Protein AF-A0AAV4C1J0-F1 (afdb_monomer_lite)

Organism: NCBI:txid259542

Secondary structure (DSSP, 8-state):
------------GGGS-GGG--SEEEEETTEEEEEEE---S-----HHHHHHHHHHHH--BTTBPPEEEEE-STT--EEEEE--TT--SSTTS---

InterPro domains:
  IPR000719 Protein kinase domain [PS50011] (1-96)
  IPR001245 Serine-threonine/tyrosine-protein kinase, catalytic domain [PF07714] (30-90)
  IPR011009 Protein kinase-like domain superfamily [SSF56112] (26-90)
  IPR050401 Cyclic nucleotide synthase [PTHR11920] (16-90)

Radius of gyration: 15.92 Å; chains: 1; bounding box: 29×32×57 Å

Structure (mmCIF, N/CA/C/O backbone):
data_AF-A0AAV4C1J0-F1
#
_entry.id   AF-A0AAV4C1J0-F1
#
loop_
_atom_site.group_PDB
_atom_site.id
_atom_site.type_symbol
_atom_site.label_atom_id
_atom_site.label_alt_id
_atom_site.label_comp_id
_atom_site.label_asym_id
_atom_site.label_entity_id
_atom_site.label_seq_id
_atom_site.pdbx_PDB_ins_code
_atom_site.Cartn_x
_atom_site.Cartn_y
_atom_site.Cartn_z
_atom_site.occupancy
_atom_site.B_iso_or_equiv
_atom_site.auth_seq_id
_atom_site.auth_comp_id
_atom_site.auth_asym_id
_atom_site.auth_atom_id
_atom_site.pdbx_PDB_model_num
ATOM 1 N N . MET A 1 1 ? 12.212 0.190 -40.215 1.00 34.97 1 MET A N 1
ATOM 2 C CA . MET A 1 1 ? 11.151 0.782 -39.370 1.00 34.97 1 MET A CA 1
ATOM 3 C C . MET A 1 1 ? 10.825 -0.201 -38.256 1.00 34.97 1 MET A C 1
ATOM 5 O O . MET A 1 1 ? 10.272 -1.257 -38.526 1.00 34.97 1 MET A O 1
ATOM 9 N N . HIS A 1 2 ? 11.267 0.108 -37.037 1.00 31.58 2 HIS A N 1
ATOM 10 C CA . HIS A 1 2 ? 11.024 -0.681 -35.827 1.00 31.58 2 HIS A CA 1
ATOM 11 C C . HIS A 1 2 ? 9.530 -0.637 -35.468 1.00 31.58 2 HIS A C 1
ATOM 13 O O . HIS A 1 2 ? 8.994 0.440 -35.219 1.00 31.58 2 HIS A O 1
ATOM 19 N N . ARG A 1 3 ? 8.863 -1.792 -35.395 1.00 33.03 3 ARG A N 1
ATOM 20 C CA . ARG A 1 3 ? 7.654 -1.964 -34.578 1.00 33.03 3 ARG A CA 1
ATOM 21 C C . ARG A 1 3 ? 8.042 -2.861 -33.412 1.00 33.03 3 ARG A C 1
ATOM 23 O O . ARG A 1 3 ? 8.017 -4.081 -33.524 1.00 33.03 3 ARG A O 1
ATOM 30 N N . SER A 1 4 ? 8.473 -2.238 -32.320 1.00 35.53 4 SER A N 1
ATOM 31 C CA . SER A 1 4 ? 8.626 -2.916 -31.037 1.00 35.53 4 SER A CA 1
ATOM 32 C C . SER A 1 4 ? 7.225 -3.267 -30.541 1.00 35.53 4 SER A C 1
ATOM 34 O O . SER A 1 4 ? 6.501 -2.407 -30.049 1.00 35.53 4 SER A O 1
ATOM 36 N N . SER A 1 5 ? 6.812 -4.514 -30.760 1.00 36.88 5 SER A N 1
ATOM 37 C CA . SER A 1 5 ? 5.588 -5.059 -30.184 1.00 36.88 5 SER A CA 1
ATOM 38 C C . SER A 1 5 ? 5.789 -5.215 -28.683 1.00 36.88 5 SER A C 1
ATOM 40 O O . SER A 1 5 ? 6.647 -5.975 -28.238 1.00 36.88 5 SER A O 1
ATOM 42 N N . SER A 1 6 ? 5.005 -4.465 -27.916 1.00 47.75 6 SER A N 1
ATOM 43 C CA . SER A 1 6 ? 4.906 -4.550 -26.466 1.00 47.75 6 SER A CA 1
ATOM 44 C C . SER A 1 6 ? 4.583 -5.982 -26.035 1.00 47.75 6 SER A C 1
ATOM 46 O O . SER A 1 6 ? 3.443 -6.425 -26.138 1.00 47.75 6 SER A O 1
ATOM 48 N N . GLN A 1 7 ? 5.586 -6.707 -25.541 1.00 45.25 7 GLN A N 1
ATOM 49 C CA . GLN A 1 7 ? 5.388 -7.901 -24.722 1.00 45.25 7 GLN A CA 1
ATOM 50 C C . GLN A 1 7 ? 5.641 -7.533 -23.261 1.00 45.25 7 GLN A C 1
ATOM 52 O O . GLN A 1 7 ? 6.600 -7.972 -22.637 1.00 45.25 7 GLN A O 1
ATOM 57 N N . THR A 1 8 ? 4.787 -6.681 -22.700 1.00 39.31 8 THR A N 1
ATOM 58 C CA . THR A 1 8 ? 4.575 -6.684 -21.251 1.00 39.31 8 THR A CA 1
ATOM 59 C C . THR A 1 8 ? 3.566 -7.784 -20.967 1.00 39.31 8 THR A C 1
ATOM 61 O O . THR A 1 8 ? 2.355 -7.576 -20.976 1.00 39.31 8 THR A O 1
ATOM 64 N N . SER A 1 9 ? 4.092 -8.998 -20.836 1.00 45.25 9 SER A N 1
ATOM 65 C CA . SER A 1 9 ? 3.342 -10.218 -20.567 1.00 45.25 9 SER A CA 1
ATOM 66 C C . SER A 1 9 ? 2.457 -10.038 -19.333 1.00 45.25 9 SER A C 1
ATOM 68 O O . SER A 1 9 ? 2.930 -9.624 -18.273 1.00 45.25 9 SER A O 1
ATOM 70 N N . LEU A 1 10 ? 1.173 -10.371 -19.470 1.00 47.19 10 LEU A N 1
ATOM 71 C CA . LEU A 1 10 ? 0.278 -10.613 -18.342 1.00 47.19 10 LEU A CA 1
ATOM 72 C C . LEU A 1 10 ? 0.856 -11.799 -17.565 1.00 47.19 10 LEU A C 1
ATOM 74 O O . LEU A 1 10 ? 0.713 -12.938 -17.996 1.00 47.19 10 LEU A O 1
ATOM 78 N N . MET A 1 11 ? 1.588 -11.538 -16.483 1.00 53.34 11 MET A N 1
ATOM 79 C CA . MET A 1 11 ? 2.207 -12.608 -15.704 1.00 53.34 11 MET A CA 1
ATOM 80 C C . MET A 1 11 ? 1.121 -13.412 -14.988 1.00 53.34 11 MET A C 1
ATOM 82 O O . MET A 1 11 ? 0.439 -12.903 -14.095 1.00 53.34 11 MET A O 1
ATOM 86 N N . SER A 1 12 ? 0.957 -14.667 -15.401 1.00 53.75 12 SER A N 1
ATOM 87 C CA . SER A 1 12 ? 0.13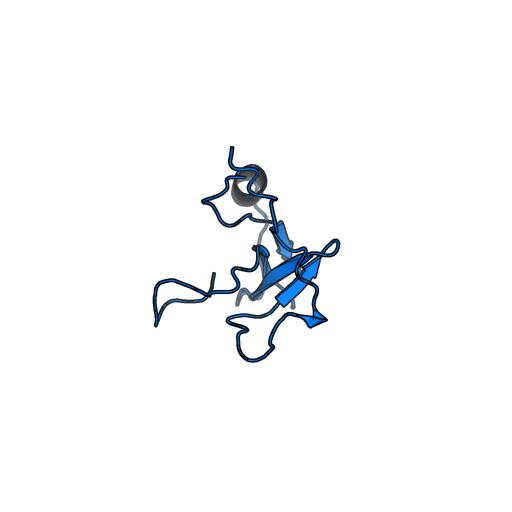2 -15.659 -14.721 1.00 53.75 12 SER A CA 1
ATOM 88 C C . SER A 1 12 ? 0.770 -16.036 -13.387 1.00 53.75 12 SER A C 1
ATOM 90 O O . SER A 1 12 ? 1.989 -16.075 -13.254 1.00 53.75 12 SER A O 1
ATOM 92 N N . VAL A 1 13 ? -0.043 -16.431 -12.408 1.00 55.31 13 VAL A N 1
ATOM 93 C CA . VAL A 1 13 ? 0.462 -16.997 -11.140 1.00 55.31 13 VAL A CA 1
ATOM 94 C C . VAL A 1 13 ? 1.253 -18.290 -11.357 1.00 55.31 13 VAL A C 1
ATOM 96 O O . VAL A 1 13 ? 2.131 -18.601 -10.565 1.00 55.31 13 VAL A O 1
ATOM 99 N N . ALA A 1 14 ? 0.991 -19.003 -12.456 1.00 56.38 14 ALA A N 1
ATOM 100 C CA . ALA A 1 14 ? 1.753 -20.180 -12.868 1.00 56.38 14 ALA A CA 1
ATOM 101 C C . ALA A 1 14 ? 3.182 -19.859 -13.355 1.00 56.38 14 ALA A C 1
ATOM 103 O O . ALA A 1 14 ? 4.042 -20.728 -13.275 1.00 56.38 14 ALA A O 1
ATOM 104 N N . ASP A 1 15 ? 3.444 -18.629 -13.818 1.00 61.97 15 ASP A N 1
ATOM 105 C CA . ASP A 1 15 ? 4.777 -18.180 -14.257 1.00 61.97 15 ASP A CA 1
ATOM 106 C C . ASP A 1 15 ? 5.581 -17.528 -13.124 1.00 61.97 15 ASP A C 1
ATOM 108 O O . ASP A 1 15 ? 6.741 -17.155 -13.310 1.00 61.97 15 ASP A O 1
ATOM 112 N N . LEU A 1 16 ? 4.974 -17.361 -11.944 1.00 63.62 16 LEU A N 1
ATOM 113 C CA . LEU A 1 16 ? 5.708 -16.951 -10.758 1.00 63.62 16 LEU A CA 1
ATOM 114 C C . LEU A 1 16 ? 6.569 -18.135 -10.310 1.00 63.62 16 LEU A C 1
ATOM 116 O O . LEU A 1 16 ? 6.083 -19.063 -9.662 1.00 63.62 16 LEU A O 1
ATOM 120 N N . ASP A 1 17 ? 7.858 -18.102 -10.647 1.00 66.25 17 ASP A N 1
ATOM 121 C CA . ASP A 1 17 ? 8.819 -19.015 -10.044 1.00 66.25 17 ASP A CA 1
ATOM 122 C C . ASP A 1 17 ? 8.818 -18.763 -8.531 1.00 66.25 17 ASP A C 1
ATOM 124 O O . ASP A 1 17 ? 9.297 -17.736 -8.047 1.00 66.25 17 ASP A O 1
ATOM 128 N N . ILE A 1 18 ? 8.236 -19.698 -7.777 1.00 61.72 18 ILE A N 1
ATOM 129 C CA . ILE A 1 18 ? 8.081 -19.620 -6.317 1.00 61.72 18 ILE A CA 1
ATOM 130 C C . ILE A 1 18 ? 9.446 -19.392 -5.640 1.00 61.72 18 ILE A C 1
ATOM 132 O O . ILE A 1 18 ? 9.516 -18.805 -4.561 1.00 61.72 18 ILE A O 1
ATOM 136 N N . ARG A 1 19 ? 10.549 -19.780 -6.301 1.00 62.47 19 ARG A N 1
ATOM 137 C CA . ARG A 1 19 ? 11.932 -19.561 -5.845 1.00 62.47 19 ARG A CA 1
ATOM 138 C C . ARG A 1 19 ? 12.345 -18.086 -5.784 1.00 62.47 19 ARG A C 1
ATOM 140 O O . ARG A 1 19 ? 13.354 -17.784 -5.155 1.00 62.47 19 ARG A O 1
ATOM 147 N N . GLN A 1 20 ? 11.601 -17.183 -6.422 1.00 68.06 20 GLN A N 1
ATOM 148 C CA . GLN A 1 20 ? 11.898 -15.748 -6.502 1.00 68.06 20 GLN A CA 1
ATOM 149 C C . GLN A 1 20 ? 10.853 -14.881 -5.781 1.00 68.06 20 GLN A C 1
ATOM 151 O O . GLN A 1 20 ? 10.674 -13.708 -6.109 1.00 68.06 20 GLN A O 1
ATOM 156 N N . LEU A 1 21 ? 10.136 -15.441 -4.803 1.00 76.44 21 LEU A N 1
ATOM 157 C CA . LEU A 1 21 ? 9.253 -14.664 -3.937 1.00 76.44 21 LEU A CA 1
ATOM 158 C C . LEU A 1 21 ? 10.051 -13.934 -2.856 1.00 76.44 21 LEU A C 1
ATOM 160 O O . LEU A 1 21 ? 10.651 -14.553 -1.982 1.00 76.44 21 LEU A O 1
ATOM 164 N N . PHE A 1 22 ? 10.014 -12.604 -2.898 1.00 82.56 22 PHE A N 1
ATOM 165 C CA . PHE A 1 22 ? 10.706 -11.748 -1.925 1.00 82.56 22 PHE A CA 1
ATOM 166 C C . PHE A 1 22 ? 9.822 -11.324 -0.741 1.00 82.56 22 PHE A C 1
ATOM 168 O O . PHE A 1 22 ? 10.316 -10.730 0.211 1.00 82.56 22 PHE A O 1
ATOM 175 N N . THR A 1 23 ? 8.513 -11.586 -0.807 1.00 87.38 23 THR A N 1
ATOM 176 C CA . THR A 1 23 ? 7.526 -11.257 0.233 1.00 87.38 23 THR A CA 1
ATOM 177 C C . THR A 1 23 ? 6.264 -12.113 0.060 1.00 87.38 23 THR A C 1
ATOM 179 O O . THR A 1 23 ? 6.147 -12.860 -0.916 1.00 87.38 23 THR A O 1
ATOM 182 N N . HIS A 1 24 ? 5.306 -12.010 0.986 1.00 89.62 24 HIS A N 1
ATOM 183 C CA . HIS A 1 24 ? 3.988 -12.622 0.816 1.00 89.62 24 HIS A CA 1
ATOM 184 C C . HIS A 1 24 ? 3.260 -11.998 -0.375 1.00 89.62 24 HIS A C 1
ATOM 186 O O . HIS A 1 24 ? 3.273 -10.782 -0.558 1.00 89.62 24 HIS A O 1
ATOM 192 N N . VAL A 1 25 ? 2.588 -12.830 -1.169 1.00 92.25 25 VAL A N 1
ATOM 193 C CA . VAL A 1 25 ? 1.840 -12.384 -2.348 1.00 92.25 25 VAL A CA 1
ATOM 194 C C . VAL A 1 25 ? 0.422 -12.938 -2.369 1.00 92.25 25 VAL A C 1
ATOM 196 O O . VAL A 1 25 ? 0.132 -13.964 -1.757 1.00 92.25 25 VAL A O 1
ATOM 199 N N . ALA A 1 26 ? -0.457 -12.267 -3.108 1.00 91.31 26 ALA A N 1
ATOM 200 C CA . ALA A 1 26 ? -1.794 -12.759 -3.431 1.00 91.31 26 ALA A CA 1
ATOM 201 C C . ALA A 1 26 ? -2.222 -12.333 -4.837 1.00 91.31 26 ALA A C 1
ATOM 203 O O . ALA A 1 26 ? -1.533 -11.569 -5.510 1.00 91.31 26 ALA A O 1
ATOM 204 N N . ILE A 1 27 ? -3.389 -12.814 -5.269 1.00 93.31 27 ILE A N 1
ATOM 205 C CA . ILE A 1 27 ? -4.028 -12.399 -6.518 1.00 93.31 27 ILE A CA 1
ATOM 206 C C . ILE A 1 27 ? -5.143 -11.413 -6.192 1.00 93.31 27 ILE A C 1
ATOM 208 O O . ILE A 1 27 ? -6.088 -11.746 -5.480 1.00 93.31 27 ILE A O 1
ATOM 212 N N . TYR A 1 28 ? -5.079 -10.224 -6.779 1.00 91.94 28 TYR A N 1
ATOM 213 C CA . TYR A 1 28 ? -6.155 -9.244 -6.731 1.00 91.94 28 TYR A CA 1
ATOM 214 C C . TYR A 1 28 ? -6.515 -8.806 -8.148 1.00 91.94 28 TYR A C 1
ATOM 216 O O . TYR A 1 28 ? -5.669 -8.303 -8.884 1.00 91.94 28 TYR A O 1
ATOM 224 N N . LYS A 1 29 ? -7.780 -9.011 -8.544 1.00 92.88 29 LYS A N 1
ATOM 225 C CA . LYS A 1 29 ? -8.296 -8.679 -9.889 1.00 92.88 29 LYS A CA 1
ATOM 226 C C . LYS A 1 29 ? -7.425 -9.225 -11.036 1.00 92.88 29 LYS A C 1
ATOM 228 O O . LYS A 1 29 ? -7.219 -8.551 -12.038 1.00 92.88 29 LYS A O 1
ATOM 233 N N . GLY A 1 30 ? -6.910 -10.445 -10.872 1.00 89.94 30 GLY A N 1
ATOM 234 C CA . GLY A 1 30 ? -6.066 -11.108 -11.870 1.00 89.94 30 GLY A CA 1
ATOM 235 C C . GLY A 1 30 ? -4.607 -10.641 -11.900 1.00 89.94 30 GLY A C 1
ATOM 236 O O . GLY A 1 30 ? -3.871 -11.054 -12.786 1.00 89.94 30 GLY A O 1
ATOM 237 N N . THR A 1 31 ? -4.165 -9.805 -10.957 1.00 89.88 31 THR A N 1
ATOM 238 C CA . THR A 1 31 ? -2.771 -9.345 -10.847 1.00 89.88 31 THR A CA 1
ATOM 239 C C . THR A 1 31 ? -2.149 -9.808 -9.534 1.00 89.88 31 THR A C 1
ATOM 241 O O . THR A 1 31 ? -2.823 -9.836 -8.502 1.00 89.88 31 THR A O 1
ATOM 244 N N . VAL A 1 32 ? -0.861 -10.156 -9.566 1.00 91.88 32 VAL A N 1
ATOM 245 C CA . VAL A 1 32 ? -0.086 -10.479 -8.362 1.00 91.88 32 VAL A CA 1
ATOM 246 C C . VAL A 1 32 ? 0.212 -9.203 -7.576 1.00 91.88 32 VAL A C 1
ATOM 248 O O . VAL A 1 32 ? 0.692 -8.213 -8.128 1.00 91.88 32 VAL A O 1
ATOM 251 N N . VAL A 1 33 ? -0.073 -9.233 -6.279 1.00 94.19 33 VAL A N 1
ATOM 252 C CA . VAL A 1 33 ? 0.131 -8.119 -5.347 1.00 94.19 33 VAL A CA 1
ATOM 253 C C . VAL A 1 33 ? 1.023 -8.551 -4.1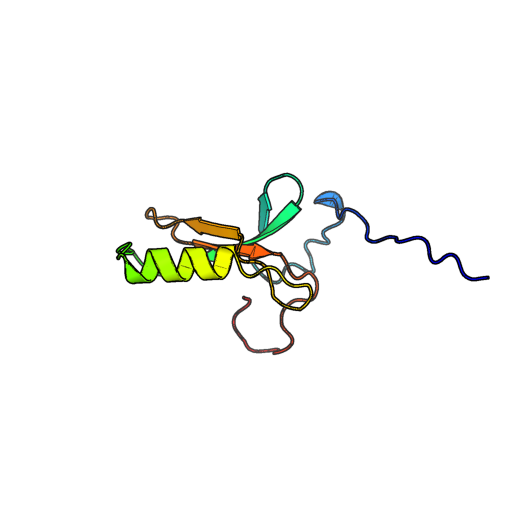97 1.00 94.19 33 VAL A C 1
ATOM 255 O O . VAL A 1 33 ? 0.981 -9.712 -3.794 1.00 94.19 33 VAL A O 1
ATOM 258 N N . ALA A 1 34 ? 1.812 -7.622 -3.667 1.00 94.38 34 ALA A N 1
ATOM 259 C CA . ALA A 1 34 ? 2.573 -7.832 -2.445 1.00 94.38 34 ALA A CA 1
ATOM 260 C C . ALA A 1 34 ? 1.676 -7.585 -1.226 1.00 94.38 34 ALA A C 1
ATOM 262 O O . ALA A 1 34 ? 0.883 -6.640 -1.207 1.00 94.38 34 ALA A O 1
ATOM 263 N N . ILE A 1 35 ? 1.809 -8.439 -0.214 1.00 94.81 35 ILE A N 1
ATOM 264 C CA . ILE A 1 35 ? 1.163 -8.311 1.089 1.00 94.81 35 ILE A CA 1
ATOM 265 C C . ILE A 1 35 ? 2.255 -8.118 2.129 1.00 94.81 35 ILE A C 1
ATOM 267 O O . ILE A 1 35 ? 3.083 -8.996 2.361 1.00 94.81 35 ILE A O 1
ATOM 271 N N . ARG A 1 36 ? 2.213 -6.981 2.814 1.00 92.19 36 ARG A N 1
ATOM 272 C CA . ARG A 1 36 ? 3.081 -6.700 3.949 1.00 92.19 36 ARG A CA 1
ATOM 273 C C . ARG A 1 36 ? 2.264 -6.715 5.228 1.00 92.19 36 ARG A C 1
ATOM 275 O O . ARG A 1 36 ? 1.437 -5.831 5.445 1.00 92.19 36 ARG A O 1
ATOM 282 N N . MET A 1 37 ? 2.513 -7.703 6.081 1.00 93.62 37 MET A N 1
ATOM 283 C CA . MET A 1 37 ? 1.896 -7.760 7.405 1.00 93.62 37 MET A CA 1
ATOM 284 C C . MET A 1 37 ? 2.403 -6.602 8.265 1.00 93.62 37 MET A C 1
ATOM 286 O O . MET A 1 37 ? 3.585 -6.253 8.237 1.00 93.62 37 MET A O 1
ATOM 290 N N . VAL A 1 38 ? 1.492 -5.991 9.012 1.00 93.00 38 VAL A N 1
ATOM 291 C CA . VAL A 1 38 ? 1.809 -4.934 9.967 1.00 93.00 38 VAL A CA 1
ATOM 292 C C . VAL A 1 38 ? 1.705 -5.537 11.356 1.00 93.00 38 VAL A C 1
ATOM 294 O O . VAL A 1 38 ? 0.633 -5.983 11.756 1.00 93.00 38 VAL A O 1
ATOM 297 N N . ASP A 1 39 ? 2.813 -5.528 12.093 1.00 91.81 39 ASP A N 1
ATOM 298 C CA . ASP A 1 39 ? 2.869 -6.030 13.466 1.00 91.81 39 ASP A CA 1
ATOM 299 C C . ASP A 1 39 ? 2.240 -5.019 14.436 1.00 91.81 39 ASP A C 1
ATOM 301 O O . ASP A 1 39 ? 2.909 -4.237 15.115 1.00 91.81 39 ASP A O 1
ATOM 305 N N . LYS A 1 40 ? 0.909 -4.947 14.389 1.00 90.81 40 LYS A N 1
ATOM 306 C CA . LYS A 1 40 ? 0.069 -4.156 15.284 1.00 90.81 40 LYS A CA 1
ATOM 307 C C . LYS A 1 40 ? -1.190 -4.942 15.609 1.00 90.81 40 LYS A C 1
ATOM 309 O O . LYS A 1 40 ? -1.774 -5.587 14.747 1.00 90.81 40 LYS A O 1
ATOM 314 N N . THR A 1 41 ? -1.646 -4.826 16.849 1.00 91.81 41 THR A N 1
ATOM 315 C CA . THR A 1 41 ? -2.899 -5.438 17.315 1.00 91.81 41 THR A CA 1
ATOM 316 C C . THR A 1 41 ? -4.125 -4.583 17.007 1.00 91.81 41 THR A C 1
ATOM 318 O O . THR A 1 41 ? -5.235 -5.099 16.969 1.00 91.81 41 THR A O 1
ATOM 321 N N . HIS A 1 42 ? -3.936 -3.281 16.782 1.00 91.00 42 HIS A N 1
ATOM 322 C CA . HIS A 1 42 ? -4.995 -2.339 16.439 1.00 91.00 42 HIS A CA 1
ATOM 323 C C . HIS A 1 42 ? -4.430 -1.166 15.628 1.00 91.00 42 HIS A C 1
ATOM 325 O O . HIS A 1 42 ? -3.321 -0.686 15.890 1.00 91.00 42 HIS A O 1
ATOM 331 N N . ILE A 1 43 ? -5.207 -0.673 14.663 1.00 91.75 43 ILE A N 1
ATOM 332 C CA . ILE A 1 43 ? -4.935 0.572 13.943 1.00 91.75 43 ILE A CA 1
ATOM 333 C C . ILE A 1 43 ? -6.157 1.472 14.062 1.00 91.75 43 ILE A C 1
ATOM 335 O O . ILE A 1 43 ? -7.241 1.137 13.596 1.00 91.75 43 ILE A O 1
ATOM 339 N N . GLU A 1 44 ? -5.966 2.661 14.626 1.00 92.12 44 GLU A N 1
ATOM 340 C CA . GLU A 1 44 ? -6.998 3.689 14.610 1.00 92.12 44 GLU A CA 1
ATOM 341 C C . GLU A 1 44 ? -6.974 4.443 13.273 1.00 92.12 44 GLU A C 1
ATOM 343 O O . GLU A 1 44 ? -5.996 5.107 12.919 1.00 92.12 44 GLU A O 1
ATOM 348 N N . LEU A 1 45 ? -8.072 4.366 12.517 1.00 93.00 45 LEU A N 1
ATOM 349 C CA . LEU A 1 45 ? -8.233 5.106 11.266 1.00 93.00 45 LEU A CA 1
ATOM 350 C C . LEU A 1 45 ? -8.686 6.549 11.520 1.00 93.00 45 LEU A C 1
ATOM 352 O O . LEU A 1 45 ? -9.839 6.923 11.265 1.00 93.00 45 LEU A O 1
ATOM 356 N N . THR A 1 46 ? -7.751 7.380 11.9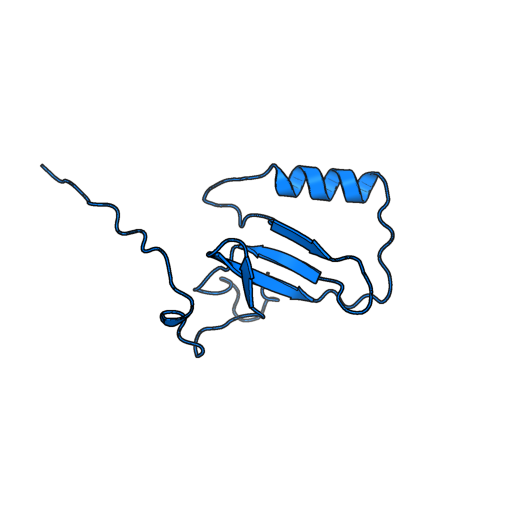70 1.00 96.25 46 THR A N 1
ATOM 357 C CA . THR A 1 46 ? -7.973 8.821 12.124 1.00 96.25 46 THR A CA 1
ATOM 358 C C . THR A 1 46 ? -8.212 9.504 10.769 1.00 96.25 46 THR A C 1
ATOM 360 O O . THR A 1 46 ? -7.940 8.966 9.688 1.00 96.25 46 THR A O 1
ATOM 363 N N . ARG A 1 47 ? -8.721 10.742 10.795 1.00 97.62 47 ARG A N 1
ATOM 364 C CA . ARG A 1 47 ? -8.946 11.528 9.570 1.00 97.62 47 ARG A CA 1
ATOM 365 C C . ARG A 1 47 ? -7.648 11.797 8.799 1.00 97.62 47 ARG A C 1
ATOM 367 O O . ARG A 1 47 ? -7.701 11.845 7.571 1.00 97.62 47 ARG A O 1
ATOM 374 N N . SER A 1 48 ? -6.520 11.994 9.485 1.00 97.12 48 SER A N 1
ATOM 375 C CA . SER A 1 48 ? -5.218 12.199 8.835 1.00 97.12 48 SER A CA 1
ATOM 376 C C . SER A 1 48 ? -4.763 10.933 8.119 1.00 97.12 48 SER A C 1
ATOM 378 O O . SER A 1 48 ? -4.493 10.997 6.924 1.00 97.12 48 SER A O 1
ATOM 380 N N . VAL A 1 49 ? -4.831 9.776 8.785 1.00 94.44 49 VAL A N 1
ATOM 381 C CA . VAL A 1 49 ? -4.469 8.481 8.186 1.00 94.44 49 VAL A CA 1
ATOM 382 C C . VAL A 1 49 ? -5.323 8.195 6.950 1.00 94.44 49 VAL A C 1
ATOM 384 O O . VAL A 1 49 ? -4.796 7.874 5.891 1.00 94.44 49 VAL A O 1
ATOM 387 N N . LYS A 1 50 ? -6.647 8.392 7.019 1.00 96.12 50 LYS A N 1
ATOM 388 C CA . LYS A 1 50 ? -7.525 8.208 5.846 1.00 96.12 50 LYS A CA 1
ATOM 389 C C . LYS A 1 50 ? -7.149 9.122 4.674 1.00 96.12 50 LYS A C 1
ATOM 391 O O . LYS A 1 50 ? -7.235 8.694 3.524 1.00 96.12 50 LYS A O 1
ATOM 396 N N . LYS A 1 51 ? -6.748 10.371 4.945 1.00 97.81 51 LYS A N 1
ATOM 397 C CA . LYS A 1 51 ? -6.277 11.296 3.903 1.00 97.81 51 LYS A CA 1
ATOM 398 C C . LYS A 1 51 ? -4.970 10.813 3.283 1.00 97.81 51 LYS A C 1
ATOM 400 O O . LYS A 1 51 ? -4.881 10.796 2.064 1.00 97.81 51 LYS A O 1
ATOM 405 N N . GLU A 1 52 ? -4.006 10.382 4.090 1.00 96.38 52 GLU A N 1
ATOM 406 C CA . GLU A 1 52 ? -2.732 9.841 3.600 1.00 96.38 52 GLU A CA 1
ATOM 407 C C . GLU A 1 52 ? -2.946 8.603 2.723 1.00 96.38 52 GLU A C 1
ATOM 409 O O . GLU A 1 52 ? -2.456 8.559 1.597 1.00 96.38 52 GLU A O 1
ATOM 414 N N . LEU A 1 53 ? -3.762 7.643 3.175 1.00 96.00 53 LEU A N 1
ATOM 415 C CA . LEU A 1 53 ? -4.103 6.449 2.392 1.00 96.00 53 LEU A CA 1
ATOM 416 C 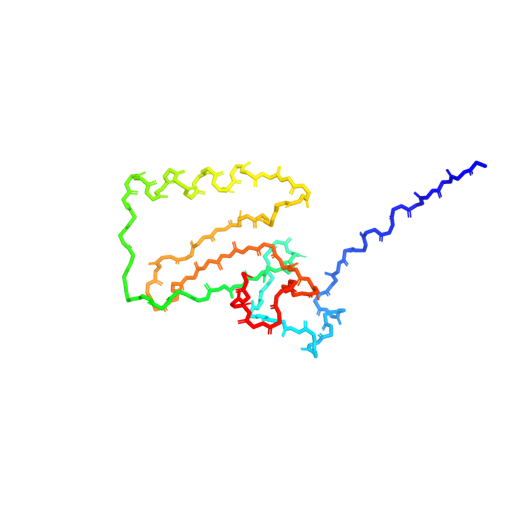C . LEU A 1 53 ? -4.794 6.803 1.067 1.00 96.00 53 LEU A C 1
ATOM 418 O O . LEU A 1 53 ? -4.533 6.169 0.044 1.00 96.00 53 LEU A O 1
ATOM 422 N N . LYS A 1 54 ? -5.657 7.826 1.064 1.00 96.81 54 LYS A N 1
ATOM 423 C CA . LYS A 1 54 ? -6.290 8.331 -0.159 1.00 96.81 54 LYS A CA 1
ATOM 424 C C . LYS A 1 54 ? -5.256 8.934 -1.114 1.00 96.81 54 LYS A C 1
ATOM 426 O O . LYS A 1 54 ? -5.254 8.572 -2.286 1.00 96.81 54 LYS A O 1
ATOM 431 N N . THR A 1 55 ? -4.356 9.780 -0.618 1.00 97.62 55 THR A N 1
ATOM 432 C CA . THR A 1 55 ? -3.275 10.360 -1.427 1.00 97.62 55 THR A CA 1
ATOM 433 C C . THR A 1 55 ? -2.393 9.269 -2.036 1.00 97.62 55 THR A C 1
ATOM 435 O O . THR A 1 55 ? -2.119 9.302 -3.232 1.00 97.62 55 THR A O 1
ATOM 438 N N . LEU A 1 56 ? -2.002 8.258 -1.252 1.00 96.81 56 LEU A N 1
ATOM 439 C CA . LEU A 1 56 ? -1.217 7.120 -1.744 1.00 96.81 56 LEU A CA 1
ATOM 440 C C . LEU A 1 56 ? -1.960 6.331 -2.828 1.00 96.81 56 LEU A C 1
ATOM 442 O O . LEU A 1 56 ? -1.353 5.890 -3.799 1.00 96.81 56 LEU A O 1
ATOM 446 N N . ARG A 1 57 ? -3.280 6.172 -2.686 1.00 96.25 57 ARG A N 1
ATOM 447 C CA . ARG A 1 57 ? -4.125 5.494 -3.677 1.00 96.25 57 ARG A CA 1
ATOM 448 C C . ARG A 1 57 ? -4.235 6.268 -4.994 1.00 96.25 57 ARG A C 1
ATOM 450 O O . ARG A 1 57 ? -4.371 5.649 -6.049 1.00 96.25 57 ARG A O 1
ATOM 457 N N . GLU A 1 58 ? -4.219 7.593 -4.930 1.00 96.81 58 GLU A N 1
ATOM 458 C CA . GLU A 1 58 ? -4.288 8.478 -6.098 1.00 96.81 58 GLU A CA 1
ATOM 459 C C . GLU A 1 58 ? -2.927 8.627 -6.797 1.00 96.81 58 GLU A C 1
ATOM 461 O O . GLU A 1 58 ? -2.879 8.870 -8.003 1.00 96.81 58 GLU A O 1
ATOM 466 N N . LEU A 1 59 ? -1.822 8.410 -6.078 1.00 95.94 59 LEU A N 1
ATOM 467 C CA . LEU A 1 59 ? -0.466 8.470 -6.613 1.00 95.94 59 LEU A CA 1
ATOM 468 C C . LEU A 1 59 ? -0.158 7.249 -7.496 1.00 95.94 59 LEU A C 1
ATOM 470 O O . LEU A 1 59 ? 0.303 6.208 -7.026 1.00 95.94 59 LEU A O 1
ATOM 474 N N . ARG A 1 60 ? -0.408 7.377 -8.803 1.00 93.31 60 ARG A N 1
ATOM 475 C CA . ARG A 1 60 ? -0.096 6.346 -9.804 1.00 93.31 60 ARG A CA 1
ATOM 476 C C . ARG A 1 60 ? 0.897 6.883 -10.824 1.00 93.31 60 ARG A C 1
ATOM 478 O O . ARG A 1 60 ? 0.600 7.836 -11.537 1.00 93.31 60 ARG A O 1
ATOM 485 N N .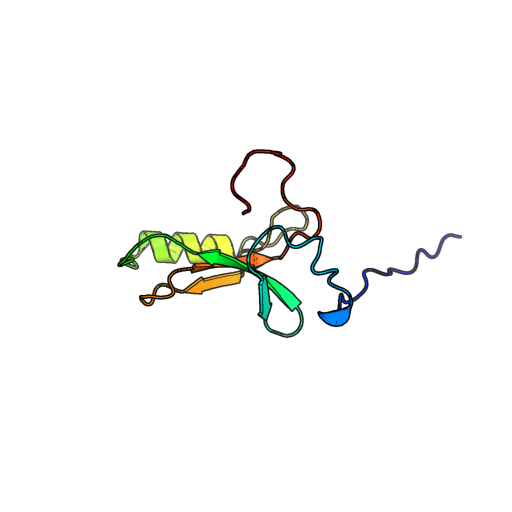 HIS A 1 61 ? 2.066 6.258 -10.880 1.00 95.94 61 HIS A N 1
ATOM 486 C CA . HIS A 1 61 ? 3.149 6.620 -11.786 1.00 95.94 61 HIS A CA 1
ATOM 487 C C . HIS A 1 61 ? 4.044 5.401 -12.039 1.00 95.94 61 HIS A C 1
ATOM 489 O O . HIS A 1 61 ? 4.200 4.575 -11.144 1.00 95.94 61 HIS A O 1
ATOM 495 N N . ASP A 1 62 ? 4.681 5.315 -13.208 1.00 94.50 62 ASP A N 1
ATOM 496 C CA . ASP A 1 62 ? 5.493 4.152 -13.611 1.00 94.50 62 ASP A CA 1
ATOM 497 C C . ASP A 1 62 ? 6.661 3.863 -12.655 1.00 94.50 62 ASP A C 1
ATOM 499 O O . ASP A 1 62 ? 7.023 2.715 -12.417 1.00 94.50 62 ASP A O 1
ATOM 503 N N . ASN A 1 63 ? 7.223 4.919 -12.062 1.00 93.94 63 ASN A N 1
ATOM 504 C CA . ASN A 1 63 ? 8.353 4.837 -11.129 1.00 93.94 63 ASN A CA 1
ATOM 505 C C . ASN A 1 63 ? 7.941 4.805 -9.645 1.00 93.94 63 ASN A C 1
ATOM 507 O O . ASN A 1 63 ? 8.789 4.975 -8.772 1.00 93.94 63 ASN A O 1
ATOM 511 N N . ILE A 1 64 ? 6.650 4.652 -9.341 1.00 94.25 64 ILE A N 1
ATOM 512 C CA . ILE A 1 64 ? 6.138 4.596 -7.967 1.00 94.25 64 ILE A CA 1
ATOM 513 C C . ILE A 1 64 ? 5.381 3.285 -7.804 1.00 94.25 64 ILE A C 1
ATOM 515 O O . ILE A 1 64 ? 4.421 3.028 -8.528 1.00 94.25 64 ILE A O 1
ATOM 519 N N . ASN A 1 65 ? 5.784 2.459 -6.835 1.00 94.50 65 ASN A N 1
ATOM 520 C CA . ASN A 1 65 ? 5.043 1.233 -6.564 1.00 94.50 65 ASN A CA 1
ATOM 521 C C . ASN A 1 65 ? 3.626 1.584 -6.084 1.00 94.50 65 ASN A C 1
ATOM 523 O O . ASN A 1 65 ? 3.450 2.294 -5.093 1.00 94.50 65 ASN A O 1
ATOM 527 N N . ALA A 1 66 ? 2.618 1.103 -6.807 1.00 95.81 66 ALA A N 1
ATOM 528 C CA . ALA A 1 66 ? 1.240 1.499 -6.583 1.00 95.81 66 ALA A CA 1
ATOM 529 C C . ALA A 1 66 ? 0.723 0.973 -5.238 1.00 95.81 66 ALA A C 1
ATOM 531 O O . ALA A 1 66 ? 0.731 -0.234 -4.979 1.00 95.81 66 ALA A O 1
ATOM 532 N N . PHE A 1 67 ? 0.185 1.874 -4.416 1.00 97.31 67 PHE A N 1
ATOM 533 C CA . PHE A 1 67 ? -0.580 1.498 -3.235 1.00 97.31 67 PHE A CA 1
ATOM 534 C C . PHE A 1 67 ? -1.962 0.967 -3.644 1.00 97.31 67 PHE A C 1
ATOM 536 O O . PHE A 1 67 ? -2.773 1.653 -4.282 1.00 97.31 67 PHE A O 1
ATOM 543 N N . ILE A 1 68 ? -2.245 -0.282 -3.274 1.00 96.62 68 ILE A N 1
ATOM 544 C CA . ILE A 1 68 ? -3.494 -0.955 -3.634 1.00 96.62 68 ILE A CA 1
ATOM 545 C C . ILE A 1 68 ? -4.527 -0.819 -2.515 1.00 96.62 68 ILE A C 1
ATOM 547 O O . ILE A 1 68 ? -5.706 -0.591 -2.798 1.00 96.62 68 ILE A O 1
ATOM 551 N N . GLY A 1 69 ? -4.106 -0.931 -1.262 1.00 95.81 69 GLY A N 1
ATOM 552 C CA . GLY A 1 69 ? -4.998 -0.820 -0.117 1.00 95.81 69 GLY A CA 1
ATOM 553 C C . GLY A 1 69 ? -4.332 -1.251 1.180 1.00 95.81 69 GLY A C 1
ATOM 554 O O . GLY A 1 69 ? -3.141 -1.549 1.219 1.00 95.81 69 GLY A O 1
ATOM 555 N N . ALA A 1 70 ? -5.123 -1.290 2.244 1.00 95.94 70 ALA A N 1
ATOM 556 C CA . ALA A 1 70 ? -4.707 -1.810 3.535 1.00 95.94 70 ALA A CA 1
ATOM 557 C C . ALA A 1 70 ? -5.876 -2.547 4.198 1.00 95.94 70 ALA A C 1
ATOM 559 O O . ALA A 1 70 ? -7.027 -2.126 4.065 1.00 95.94 70 ALA A O 1
ATOM 560 N N . CYS A 1 71 ? -5.570 -3.624 4.915 1.00 94.50 71 CYS A N 1
ATOM 561 C CA . CYS A 1 71 ? -6.469 -4.243 5.876 1.00 94.50 71 CYS A CA 1
ATOM 562 C C . CYS A 1 71 ? -6.103 -3.718 7.266 1.00 94.50 71 CYS A C 1
ATOM 564 O O . CYS A 1 71 ? -4.935 -3.760 7.651 1.00 94.50 71 CYS A O 1
ATOM 566 N N . VAL A 1 72 ? -7.084 -3.205 8.006 1.00 94.19 72 VAL A N 1
ATOM 567 C CA . VAL A 1 72 ? -6.893 -2.720 9.386 1.00 94.19 72 VAL A CA 1
ATOM 568 C C . VAL A 1 72 ? -7.629 -3.567 10.419 1.00 94.19 72 VAL A C 1
ATOM 570 O O . VAL A 1 72 ? -7.652 -3.209 11.591 1.00 94.19 72 VAL A O 1
ATOM 573 N N . GLU A 1 73 ? -8.221 -4.677 9.979 1.00 90.69 73 GLU A N 1
ATOM 574 C CA . GLU A 1 73 ? -8.986 -5.583 10.827 1.00 90.69 73 GLU A CA 1
ATOM 575 C C . GLU A 1 73 ? -8.042 -6.614 11.469 1.00 90.69 73 GLU A C 1
ATOM 577 O O . GLU A 1 73 ? -7.364 -7.360 10.747 1.00 90.69 73 GLU A O 1
ATOM 582 N N . PRO A 1 74 ? -7.958 -6.680 12.809 1.00 89.94 74 PRO A N 1
ATOM 583 C CA . PRO A 1 74 ? -7.228 -7.744 13.488 1.00 89.94 74 PRO A CA 1
ATOM 584 C C . PRO A 1 74 ? -7.826 -9.131 13.168 1.00 89.94 74 PRO A C 1
ATOM 586 O O . PRO A 1 74 ? -9.035 -9.247 12.983 1.00 89.94 74 PRO A O 1
ATOM 589 N N . PRO A 1 75 ? -7.021 -10.210 13.116 1.00 90.31 75 PRO A N 1
ATOM 590 C CA . PRO A 1 75 ? -5.569 -10.265 13.311 1.00 90.31 75 PRO A CA 1
ATOM 591 C C . PRO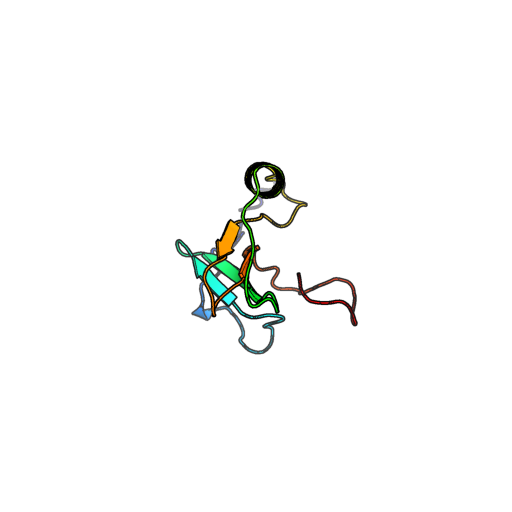 A 1 75 ? -4.766 -10.007 12.019 1.00 90.31 75 PRO A C 1
ATOM 593 O O . PRO A 1 75 ? -3.543 -10.125 12.017 1.00 90.31 75 PRO A O 1
ATOM 596 N N . HIS A 1 76 ? -5.426 -9.684 10.905 1.00 90.12 76 HIS A N 1
ATOM 597 C CA . HIS A 1 76 ? -4.818 -9.634 9.573 1.00 90.12 76 HIS A CA 1
ATOM 598 C C . HIS A 1 76 ? -4.562 -8.201 9.105 1.00 90.12 76 HIS A C 1
ATOM 600 O O . HIS A 1 76 ? -4.957 -7.809 8.007 1.00 90.12 76 HIS A O 1
ATOM 606 N N . ILE A 1 77 ? -3.880 -7.414 9.934 1.00 95.50 77 ILE A N 1
ATOM 607 C CA . ILE A 1 77 ? -3.509 -6.048 9.574 1.00 95.50 77 ILE A CA 1
ATOM 608 C C . ILE A 1 77 ? -2.376 -6.092 8.543 1.00 95.50 77 ILE A C 1
ATOM 610 O O . ILE A 1 77 ? -1.305 -6.647 8.799 1.00 95.50 77 ILE A O 1
ATOM 614 N N . CYS A 1 78 ? -2.598 -5.520 7.360 1.00 95.69 78 CYS A N 1
ATOM 615 C CA . CYS A 1 78 ? -1.625 -5.568 6.272 1.00 95.69 78 CYS A CA 1
ATOM 616 C C . CYS A 1 78 ? -1.732 -4.386 5.305 1.00 95.69 78 CYS A C 1
ATOM 618 O O . CYS A 1 78 ? -2.753 -3.705 5.213 1.00 95.69 78 CYS A O 1
ATOM 620 N N . ILE A 1 79 ? -0.657 -4.161 4.557 1.00 96.19 79 ILE A N 1
ATOM 621 C CA . ILE A 1 79 ? -0.572 -3.219 3.443 1.00 96.19 79 ILE A CA 1
ATOM 622 C C . ILE A 1 79 ? -0.468 -4.025 2.150 1.00 96.19 79 ILE A C 1
ATOM 624 O O . ILE A 1 79 ? 0.236 -5.032 2.099 1.00 96.19 79 ILE A O 1
ATOM 628 N N . ILE A 1 80 ? -1.169 -3.575 1.112 1.00 96.69 80 ILE A N 1
ATOM 629 C CA . ILE A 1 80 ? -1.232 -4.234 -0.190 1.00 96.69 80 ILE A CA 1
ATOM 630 C C . ILE A 1 80 ? -0.690 -3.270 -1.246 1.00 96.69 80 ILE A C 1
ATOM 632 O O . ILE A 1 80 ? -1.201 -2.155 -1.404 1.00 96.69 80 ILE A O 1
ATOM 636 N N . THR A 1 81 ? 0.322 -3.703 -1.990 1.00 96.69 81 THR A N 1
ATOM 637 C CA . THR A 1 81 ? 1.008 -2.919 -3.031 1.00 96.69 81 THR A CA 1
ATOM 638 C C . THR A 1 81 ? 1.207 -3.747 -4.301 1.00 96.69 81 THR A C 1
ATOM 640 O O . THR A 1 81 ? 0.940 -4.951 -4.330 1.00 96.69 81 THR A O 1
ATOM 643 N N . GLY A 1 82 ? 1.642 -3.108 -5.389 1.00 94.38 82 GLY A N 1
ATOM 644 C CA . GLY A 1 82 ? 2.099 -3.835 -6.574 1.00 94.38 82 GLY A CA 1
ATOM 645 C C . GLY A 1 82 ? 3.278 -4.754 -6.241 1.00 94.38 82 GLY A C 1
ATOM 646 O O . GLY A 1 82 ? 4.170 -4.378 -5.478 1.00 94.38 82 GLY A O 1
ATOM 647 N N . TYR A 1 83 ? 3.283 -5.970 -6.796 1.00 93.06 83 TYR A N 1
ATOM 648 C CA . TYR A 1 83 ? 4.403 -6.890 -6.607 1.00 93.06 83 TYR A CA 1
ATOM 649 C C . TYR A 1 83 ? 5.575 -6.526 -7.525 1.00 93.06 83 TYR A C 1
ATOM 651 O O . TYR A 1 83 ? 5.442 -6.518 -8.749 1.00 93.06 83 TYR A O 1
ATOM 659 N N . CYS A 1 84 ? 6.740 -6.276 -6.931 1.00 90.44 84 CYS A N 1
ATOM 660 C CA . CYS A 1 84 ? 7.989 -6.059 -7.654 1.00 90.44 84 CYS A CA 1
ATOM 661 C C . CYS A 1 84 ? 8.761 -7.381 -7.759 1.00 90.44 84 CYS A C 1
ATOM 663 O O . CYS A 1 84 ? 9.432 -7.793 -6.814 1.00 90.44 84 CYS A O 1
ATOM 665 N N . SER A 1 85 ? 8.713 -8.032 -8.924 1.00 87.19 85 SER A N 1
ATOM 666 C CA . SER A 1 85 ? 9.266 -9.383 -9.138 1.00 87.19 85 SER A CA 1
ATOM 667 C C . SER A 1 85 ? 10.782 -9.520 -8.991 1.00 87.19 85 SER A C 1
ATOM 669 O O . SER A 1 85 ? 11.283 -10.636 -8.963 1.00 87.19 85 SER A O 1
ATOM 671 N N . LYS A 1 86 ? 11.520 -8.411 -8.895 1.00 87.06 86 LYS A N 1
ATOM 672 C CA . LYS A 1 86 ? 12.977 -8.399 -8.686 1.00 87.06 86 LYS A CA 1
ATOM 673 C C . LYS A 1 86 ? 13.384 -8.004 -7.264 1.00 87.06 86 LYS A C 1
ATOM 675 O O . LYS A 1 86 ? 14.569 -7.828 -7.007 1.00 87.06 86 LYS A O 1
ATOM 680 N N . GLY A 1 87 ? 12.415 -7.846 -6.363 1.00 85.00 87 GLY A N 1
ATOM 681 C CA . GLY A 1 87 ? 12.671 -7.443 -4.986 1.00 85.00 87 GLY A CA 1
ATOM 682 C C . GLY A 1 87 ? 13.156 -5.996 -4.855 1.00 85.00 87 GLY A C 1
ATOM 683 O O . GLY A 1 87 ? 12.947 -5.157 -5.736 1.00 85.00 87 GLY A O 1
ATOM 684 N N . SER A 1 88 ? 13.763 -5.693 -3.708 1.00 84.38 88 SER A N 1
ATOM 685 C CA . SER A 1 88 ? 14.331 -4.382 -3.401 1.00 84.38 88 SER A CA 1
ATOM 686 C C . SER A 1 88 ? 15.754 -4.247 -3.954 1.00 84.38 88 SER A C 1
ATOM 688 O O . SER A 1 88 ? 16.482 -5.222 -4.124 1.00 84.38 88 SER A O 1
ATOM 690 N N . LEU A 1 89 ? 16.186 -3.007 -4.195 1.00 86.75 89 LEU A N 1
ATOM 691 C CA . LEU A 1 89 ? 17.579 -2.716 -4.559 1.00 86.75 89 LEU A CA 1
ATOM 692 C C . LEU A 1 89 ? 18.550 -2.895 -3.376 1.00 86.75 89 LEU A C 1
ATOM 694 O O . LEU A 1 89 ? 19.756 -2.998 -3.581 1.00 86.75 89 LEU A O 1
ATOM 698 N N . GLN A 1 90 ? 18.043 -2.904 -2.138 1.00 83.88 90 GLN A N 1
ATOM 699 C CA . GLN A 1 90 ? 18.851 -3.015 -0.928 1.00 83.88 90 GLN A CA 1
ATOM 700 C C . GLN A 1 90 ? 18.820 -4.446 -0.383 1.00 83.88 90 GLN A C 1
ATOM 702 O O . GLN A 1 90 ? 17.788 -4.919 0.077 1.00 83.88 90 GLN A O 1
ATOM 707 N N . VAL A 1 91 ? 19.990 -5.084 -0.336 1.00 65.56 91 VAL A N 1
ATOM 708 C CA . VAL A 1 91 ? 20.165 -6.502 0.033 1.00 65.56 91 VAL A CA 1
ATOM 709 C C . VAL A 1 91 ? 19.802 -6.813 1.502 1.00 65.56 91 VAL A C 1
ATOM 711 O O . VAL A 1 91 ? 19.543 -7.963 1.827 1.00 65.56 91 VAL A O 1
ATOM 714 N N . ASN A 1 92 ? 19.686 -5.797 2.371 1.00 61.84 92 ASN A N 1
ATOM 715 C CA . ASN A 1 92 ? 19.351 -5.949 3.801 1.00 61.84 92 ASN A CA 1
ATOM 716 C C . ASN A 1 92 ? 18.075 -5.200 4.248 1.00 61.84 92 ASN A C 1
ATOM 718 O O . ASN A 1 92 ? 17.837 -5.048 5.445 1.00 61.84 92 ASN A O 1
ATOM 722 N N . GLY A 1 93 ? 17.272 -4.675 3.321 1.00 47.31 93 GLY A N 1
ATOM 723 C CA . GLY A 1 93 ? 16.171 -3.767 3.650 1.00 47.31 93 GLY A CA 1
ATOM 724 C C . GLY A 1 93 ? 14.809 -4.404 3.432 1.00 47.31 93 GLY A C 1
ATOM 725 O O . GLY A 1 93 ? 14.492 -4.741 2.294 1.00 47.31 93 GLY A O 1
ATOM 726 N N . LEU A 1 94 ? 14.030 -4.525 4.517 1.00 51.28 94 LEU A N 1
ATOM 727 C CA . LEU A 1 94 ? 12.583 -4.786 4.568 1.00 51.28 94 LEU A CA 1
ATOM 728 C C . LEU A 1 94 ? 11.908 -4.660 3.194 1.00 51.28 94 LEU A C 1
ATOM 730 O O . LEU A 1 94 ? 11.723 -3.546 2.699 1.00 51.28 94 LEU A O 1
ATOM 734 N N . SER A 1 95 ? 11.524 -5.792 2.608 1.00 53.34 95 SER A N 1
ATOM 735 C CA . SER A 1 95 ? 10.692 -5.844 1.407 1.00 53.34 95 SER A CA 1
ATOM 736 C C . SER A 1 95 ? 9.481 -4.915 1.580 1.00 53.34 95 SER A C 1
ATOM 738 O O . SER A 1 95 ? 8.726 -5.032 2.555 1.00 53.34 95 SER A O 1
ATOM 740 N N . LEU A 1 96 ? 9.358 -3.922 0.692 1.00 51.22 96 LEU A N 1
ATOM 741 C CA . LEU A 1 96 ? 8.173 -3.063 0.599 1.00 51.22 96 LEU A CA 1
ATOM 742 C C . LEU A 1 96 ? 6.958 -3.882 0.167 1.00 51.22 96 LEU A C 1
ATOM 744 O O . LEU A 1 96 ? 7.120 -4.734 -0.733 1.00 51.22 96 LEU A O 1
#

pLDDT: mean 81.53, std 19.66, range [31.58, 97.81]

Foldseek 3Di:
DDDPDDPPDLDAPVNQPPVQDPADWDDDPSAIKHKAFDPDQADDCDPVNVVVLVVQQVDDDPPDWHFDHFDGDPPRTITITHDDSNFDPDPPDDTD

Sequence (96 aa):
MHRSSSQTSLMSVADLDIRQLFTHVAIYKGTVVAIRMVDKTHIELTRSVKKELKTLRELRHDNINAFIGACVEPPHICIITGYCSKGSLQVNGLSL